Protein AF-H4F357-F1 (afdb_monomer_lite)

Sequence (46 aa):
FGFDEPAGPNAIELYVGRLRKKLEGAKARIVTVRGLGYQLVSDDQD

Structure (mmCIF, N/CA/C/O backbone):
data_AF-H4F357-F1
#
_entry.id   AF-H4F357-F1
#
loop_
_atom_site.group_PDB
_atom_site.id
_atom_site.type_symbol
_atom_site.label_atom_id
_atom_site.label_alt_id
_atom_site.label_comp_id
_atom_site.label_asym_id
_atom_site.label_entity_id
_atom_site.label_seq_id
_atom_site.pdbx_PDB_ins_code
_atom_site.Cartn_x
_atom_site.Cartn_y
_atom_site.Cartn_z
_atom_site.occupancy
_atom_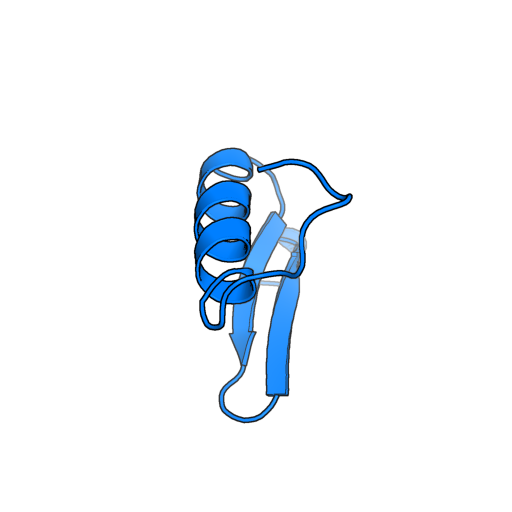site.B_iso_or_equiv
_atom_site.auth_seq_id
_atom_site.auth_comp_id
_atom_site.auth_asym_id
_atom_site.auth_atom_id
_atom_site.pdbx_PDB_model_num
ATOM 1 N N . PHE A 1 1 ? 7.690 10.930 -8.979 1.00 56.34 1 PHE A N 1
ATOM 2 C CA . PHE A 1 1 ? 6.786 9.844 -9.396 1.00 56.34 1 PHE A CA 1
ATOM 3 C C . PHE A 1 1 ? 5.676 10.462 -10.228 1.00 56.34 1 PHE A C 1
ATOM 5 O O . PHE A 1 1 ? 4.642 10.829 -9.677 1.00 56.34 1 PHE A O 1
ATOM 12 N N . GLY A 1 2 ? 5.942 10.691 -11.514 1.00 59.91 2 GLY A N 1
ATOM 13 C CA . GLY A 1 2 ? 4.889 11.018 -12.472 1.00 59.91 2 GLY A CA 1
ATOM 14 C C . GLY A 1 2 ? 4.201 9.723 -12.889 1.00 59.91 2 GLY A C 1
ATOM 15 O O . GLY A 1 2 ? 4.866 8.694 -12.984 1.00 59.91 2 GLY A O 1
ATOM 16 N N . PHE A 1 3 ? 2.888 9.752 -13.111 1.00 68.62 3 PHE A N 1
ATOM 17 C CA . PHE A 1 3 ? 2.173 8.601 -13.680 1.00 68.62 3 PHE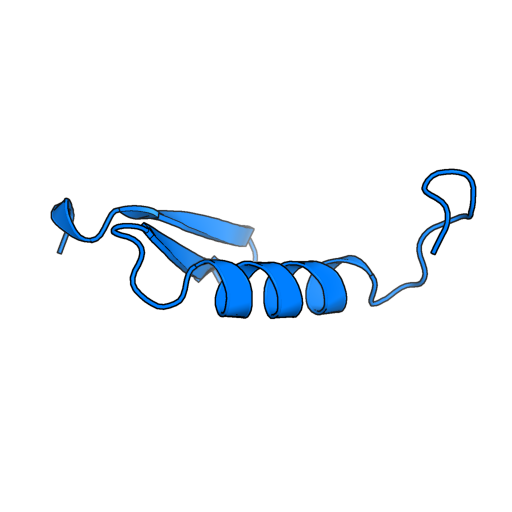 A CA 1
ATOM 18 C C . PHE A 1 3 ? 2.621 8.287 -15.122 1.00 68.62 3 PHE A C 1
ATOM 20 O O . PHE A 1 3 ? 2.289 7.226 -15.640 1.00 68.62 3 PHE A O 1
ATOM 27 N N . ASP A 1 4 ? 3.409 9.183 -15.724 1.00 80.19 4 ASP A N 1
ATOM 28 C CA . ASP A 1 4 ? 3.957 9.082 -17.077 1.00 80.19 4 ASP A CA 1
ATOM 29 C C . ASP A 1 4 ? 5.304 8.333 -17.147 1.00 80.19 4 ASP A C 1
ATOM 31 O O . ASP A 1 4 ? 5.807 8.068 -18.237 1.00 80.19 4 ASP A O 1
ATOM 35 N N . GLU A 1 5 ? 5.905 7.980 -16.004 1.00 78.62 5 GLU A N 1
ATOM 36 C CA . GLU A 1 5 ? 7.138 7.187 -15.954 1.00 78.62 5 GLU A CA 1
ATOM 37 C C . GLU A 1 5 ? 6.831 5.699 -15.734 1.00 78.62 5 GLU A C 1
ATOM 39 O O . GLU A 1 5 ? 5.947 5.358 -14.938 1.00 78.62 5 GLU A O 1
ATOM 44 N N . PRO A 1 6 ? 7.579 4.784 -16.383 1.00 79.44 6 PRO A N 1
ATOM 45 C CA . PRO A 1 6 ? 7.424 3.359 -16.142 1.00 79.44 6 PRO A CA 1
ATOM 46 C C . PRO A 1 6 ? 7.653 3.045 -14.662 1.00 79.44 6 PRO A C 1
ATOM 48 O O . PRO A 1 6 ? 8.647 3.446 -14.052 1.00 79.44 6 PRO A O 1
ATOM 51 N N . ALA A 1 7 ? 6.708 2.311 -14.079 1.00 84.75 7 ALA A N 1
ATOM 52 C CA . ALA A 1 7 ? 6.771 1.920 -12.685 1.00 84.75 7 ALA A CA 1
ATOM 53 C C . ALA A 1 7 ? 7.993 1.023 -12.429 1.00 84.75 7 ALA A C 1
ATOM 55 O O . ALA A 1 7 ? 8.212 0.029 -13.123 1.00 84.75 7 ALA A O 1
ATOM 56 N N . GLY A 1 8 ? 8.781 1.362 -11.405 1.00 87.06 8 GLY A N 1
ATOM 57 C CA . GLY A 1 8 ? 9.859 0.495 -10.933 1.00 87.06 8 GLY A CA 1
ATOM 58 C C . GLY A 1 8 ? 9.322 -0.837 -10.382 1.00 87.06 8 GLY A C 1
ATOM 59 O O . GLY A 1 8 ? 8.154 -0.913 -9.994 1.00 87.06 8 GLY A O 1
ATOM 60 N N . PRO A 1 9 ? 10.169 -1.875 -10.271 1.00 89.06 9 PRO A N 1
ATOM 61 C CA . PRO A 1 9 ? 9.746 -3.235 -9.917 1.00 89.06 9 PRO A CA 1
ATOM 62 C C . PRO A 1 9 ? 9.038 -3.350 -8.557 1.00 89.06 9 PRO A C 1
ATOM 64 O O . PRO A 1 9 ? 8.249 -4.264 -8.373 1.00 89.06 9 PRO A O 1
ATOM 67 N N . ASN A 1 10 ? 9.270 -2.401 -7.641 1.00 89.62 10 ASN A N 1
ATOM 68 C CA . ASN A 1 10 ? 8.669 -2.370 -6.300 1.00 89.62 10 ASN A CA 1
ATOM 69 C C . ASN A 1 10 ? 7.572 -1.300 -6.150 1.00 89.62 10 ASN A C 1
ATOM 71 O O . ASN A 1 10 ? 7.251 -0.869 -5.036 1.00 89.62 10 ASN A O 1
ATOM 75 N N . ALA A 1 11 ? 7.067 -0.750 -7.259 1.00 91.75 11 ALA A N 1
ATOM 76 C CA . ALA A 1 11 ? 6.094 0.335 -7.200 1.00 91.75 11 ALA A CA 1
ATOM 77 C C . ALA A 1 11 ? 4.816 -0.106 -6.476 1.00 91.75 11 ALA A C 1
ATOM 79 O O . ALA A 1 11 ? 4.287 0.646 -5.659 1.00 91.75 11 ALA A O 1
ATOM 80 N N . ILE A 1 12 ? 4.356 -1.335 -6.716 1.00 92.81 12 ILE A N 1
ATOM 81 C CA . ILE A 1 12 ? 3.139 -1.868 -6.101 1.00 92.81 12 ILE A CA 1
ATOM 82 C C . ILE A 1 12 ? 3.286 -1.897 -4.575 1.00 92.81 12 ILE A C 1
ATOM 84 O O . ILE A 1 12 ? 2.463 -1.320 -3.867 1.00 92.81 12 ILE A O 1
ATOM 88 N N . GLU A 1 13 ? 4.364 -2.479 -4.058 1.00 94.94 13 GLU A N 1
ATOM 89 C CA . GLU A 1 13 ? 4.648 -2.593 -2.626 1.00 94.94 13 GLU A CA 1
ATOM 90 C C . GLU A 1 13 ? 4.745 -1.214 -1.969 1.00 94.94 13 GLU A C 1
ATOM 92 O O . GLU A 1 13 ? 4.177 -0.979 -0.897 1.00 94.94 13 GLU A O 1
ATOM 97 N N . LEU A 1 14 ? 5.423 -0.277 -2.639 1.00 94.31 14 LEU A N 1
ATOM 98 C CA . LEU A 1 14 ? 5.568 1.101 -2.183 1.00 94.31 14 LEU A CA 1
ATOM 99 C C . LEU A 1 14 ? 4.204 1.791 -2.054 1.00 94.31 14 LEU A C 1
ATOM 101 O O . LEU A 1 14 ? 3.921 2.424 -1.032 1.00 94.31 14 LEU A O 1
ATOM 105 N N . TYR A 1 15 ? 3.353 1.684 -3.075 1.00 93.88 15 TYR A N 1
ATOM 106 C CA . TYR A 1 15 ? 2.043 2.328 -3.073 1.00 93.88 15 TYR A CA 1
ATOM 107 C C . TYR A 1 15 ? 1.054 1.640 -2.134 1.00 93.88 15 TYR A C 1
ATOM 109 O O . TYR A 1 15 ? 0.314 2.342 -1.446 1.00 93.88 15 TYR A O 1
ATOM 117 N N . VAL A 1 16 ? 1.093 0.313 -2.001 1.00 96.94 16 VAL A N 1
ATOM 118 C CA . VAL A 1 16 ? 0.301 -0.414 -0.999 1.00 96.94 16 VAL A CA 1
ATOM 119 C C . VAL A 1 16 ? 0.713 -0.005 0.417 1.00 96.94 16 VAL A C 1
ATOM 121 O O . VAL A 1 16 ? -0.152 0.248 1.253 1.00 96.94 16 VAL A O 1
ATOM 124 N N . GLY A 1 17 ? 2.012 0.143 0.694 1.00 97.44 17 GLY A N 1
ATOM 125 C CA . GLY A 1 17 ? 2.497 0.651 1.982 1.00 97.44 17 GLY A CA 1
ATOM 126 C C . GLY A 1 17 ? 2.011 2.073 2.283 1.00 97.44 17 GLY A C 1
ATOM 127 O O . GLY A 1 17 ? 1.560 2.359 3.392 1.00 97.44 17 GLY A O 1
ATOM 128 N N . ARG A 1 18 ? 2.039 2.963 1.283 1.00 96.56 18 ARG A N 1
ATOM 129 C CA . ARG A 1 18 ? 1.500 4.330 1.407 1.00 96.56 18 ARG A CA 1
ATOM 130 C C . ARG A 1 18 ? -0.009 4.333 1.631 1.00 96.56 18 ARG A C 1
ATOM 132 O O . ARG A 1 18 ? -0.494 5.114 2.442 1.00 96.56 18 ARG A O 1
ATOM 139 N N . LEU A 1 19 ? -0.745 3.488 0.915 1.00 97.31 19 LEU A N 1
ATOM 140 C CA . LE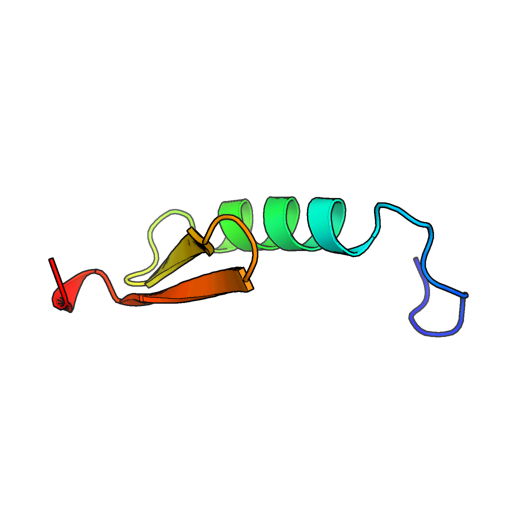U A 1 19 ? -2.196 3.411 1.026 1.00 97.31 19 LEU A CA 1
ATOM 141 C C . LEU A 1 19 ? -2.620 2.852 2.386 1.00 97.31 19 LEU A C 1
ATOM 143 O O . LEU A 1 19 ? -3.511 3.419 3.002 1.00 97.31 19 LEU A O 1
ATOM 147 N N . ARG A 1 20 ? -1.921 1.837 2.911 1.00 97.69 20 ARG A N 1
ATOM 148 C CA . ARG A 1 20 ? -2.130 1.342 4.283 1.00 97.69 20 ARG A CA 1
ATOM 149 C C . ARG A 1 20 ? -1.994 2.452 5.323 1.00 97.69 20 ARG A C 1
ATOM 151 O O . ARG A 1 20 ? -2.897 2.603 6.131 1.00 97.69 20 ARG A O 1
ATOM 158 N N . LYS A 1 21 ? -0.940 3.275 5.241 1.00 97.88 21 LYS A N 1
ATOM 159 C CA . LYS A 1 21 ? -0.772 4.440 6.133 1.00 97.88 21 LYS A CA 1
ATOM 160 C C . LYS A 1 21 ? -1.929 5.435 6.039 1.00 97.88 21 LYS A C 1
ATOM 162 O O . LYS A 1 21 ? -2.356 5.986 7.039 1.00 97.88 21 LYS A O 1
ATOM 167 N N . LYS A 1 22 ? -2.450 5.675 4.833 1.00 97.25 22 LYS A N 1
ATOM 168 C CA . LYS A 1 22 ? -3.599 6.576 4.634 1.00 97.25 22 LYS A CA 1
ATOM 169 C C . LYS A 1 22 ? -4.922 6.005 5.151 1.00 97.25 22 LYS A C 1
ATOM 171 O O . LYS A 1 22 ? -5.847 6.776 5.368 1.00 97.25 22 LYS A O 1
ATOM 176 N N . LEU A 1 23 ? -5.020 4.685 5.287 1.00 96.62 23 LEU A N 1
ATOM 177 C CA . LEU A 1 23 ? -6.197 3.986 5.799 1.00 96.62 23 LEU A CA 1
ATOM 178 C C . LEU A 1 23 ? -6.166 3.807 7.323 1.00 96.62 23 LEU A C 1
ATOM 180 O O . LEU A 1 23 ? -7.110 3.259 7.881 1.00 96.62 23 LEU A O 1
ATOM 184 N N . GLU A 1 24 ? -5.119 4.261 8.015 1.00 95.31 24 GLU A N 1
ATOM 185 C CA . GLU A 1 24 ? -5.085 4.254 9.479 1.00 95.31 24 GLU A CA 1
ATOM 186 C C . GLU A 1 24 ? -6.300 5.021 10.039 1.00 95.31 24 GLU A C 1
ATOM 188 O O . GLU A 1 24 ? -6.501 6.198 9.741 1.00 95.31 24 GLU A O 1
ATOM 193 N N . GLY A 1 25 ? -7.142 4.333 10.819 1.00 93.94 25 GLY A N 1
ATOM 194 C CA . GLY A 1 25 ? -8.384 4.882 11.378 1.00 93.94 25 GLY A CA 1
ATOM 195 C C . GLY A 1 25 ? -9.606 4.857 10.446 1.00 93.94 25 GLY A C 1
ATOM 196 O O . GLY A 1 25 ? -10.689 5.262 10.867 1.00 93.94 25 GLY A O 1
ATOM 197 N N . ALA A 1 26 ? -9.473 4.382 9.205 1.00 95.31 26 ALA A N 1
ATOM 198 C CA . ALA A 1 26 ? -10.615 4.098 8.337 1.00 95.31 26 ALA A CA 1
ATOM 199 C C . ALA A 1 26 ? -11.266 2.757 8.714 1.00 95.31 26 ALA A C 1
ATOM 201 O O . ALA A 1 26 ? -10.605 1.887 9.265 1.00 95.31 26 ALA A O 1
ATOM 202 N N . LYS A 1 27 ? -12.534 2.548 8.329 1.00 95.69 27 LYS A N 1
ATOM 203 C CA . LYS A 1 27 ? -13.228 1.246 8.445 1.00 95.69 27 LYS A CA 1
ATOM 204 C C . LYS A 1 27 ? -12.841 0.254 7.338 1.00 95.69 27 LYS A C 1
ATOM 206 O O . LYS A 1 27 ? -13.688 -0.474 6.814 1.00 95.69 27 LYS A O 1
ATOM 211 N N . ALA A 1 28 ? -11.596 0.315 6.880 1.00 95.75 28 ALA A N 1
ATOM 212 C CA . ALA A 1 28 ? -11.105 -0.501 5.784 1.00 95.75 28 ALA A CA 1
ATOM 213 C C . ALA A 1 28 ? -9.601 -0.737 5.904 1.00 95.75 28 ALA A C 1
ATOM 215 O O . ALA A 1 28 ? -8.833 0.180 6.195 1.00 95.75 28 ALA A O 1
ATOM 216 N N . ARG A 1 29 ? -9.165 -1.952 5.569 1.00 96.25 29 ARG A N 1
ATOM 217 C CA . ARG A 1 29 ? -7.757 -2.366 5.611 1.00 96.25 29 ARG A CA 1
ATOM 218 C C . ARG A 1 29 ? -7.363 -3.156 4.369 1.00 96.25 29 ARG A C 1
ATOM 220 O O . ARG A 1 29 ? -8.181 -3.825 3.746 1.00 96.25 29 ARG A O 1
ATOM 227 N N . ILE A 1 30 ? -6.079 -3.096 4.013 1.00 97.56 30 ILE A N 1
ATOM 228 C CA . ILE A 1 30 ? -5.514 -3.879 2.904 1.00 97.56 30 ILE A CA 1
ATOM 229 C C . ILE A 1 30 ? -4.751 -5.079 3.453 1.00 97.56 30 ILE A C 1
ATOM 231 O O . ILE A 1 30 ? -3.675 -4.920 4.044 1.00 97.56 30 ILE A O 1
ATOM 235 N N . VAL A 1 31 ? -5.245 -6.283 3.181 1.00 96.56 31 VAL A N 1
ATOM 236 C CA . VAL A 1 31 ? -4.583 -7.545 3.533 1.00 96.56 31 VAL A CA 1
ATOM 237 C C . VAL A 1 31 ? -3.737 -8.070 2.383 1.00 96.56 31 VAL A C 1
ATOM 239 O O . VAL A 1 31 ? -4.040 -7.838 1.215 1.00 96.56 31 VAL A O 1
ATOM 242 N N . THR A 1 32 ? -2.655 -8.769 2.719 1.00 96.88 32 THR A N 1
ATOM 243 C CA . THR A 1 32 ? -1.875 -9.532 1.741 1.00 96.88 32 THR A CA 1
ATOM 244 C C . THR A 1 32 ? -2.436 -10.947 1.670 1.00 96.88 32 THR A C 1
ATOM 246 O O . THR A 1 32 ? -2.470 -11.647 2.680 1.00 96.88 32 THR A O 1
ATOM 249 N N . VAL A 1 33 ? -2.821 -11.381 0.476 1.00 97.38 33 VAL A N 1
ATOM 250 C CA . VAL A 1 33 ? -3.270 -12.741 0.186 1.00 97.38 33 VAL A CA 1
ATOM 251 C C . VAL A 1 33 ? -2.140 -13.463 -0.545 1.00 97.38 33 VAL A C 1
ATOM 253 O O . VAL A 1 33 ? -1.804 -13.147 -1.688 1.00 97.38 33 VAL A O 1
ATOM 256 N N . ARG A 1 34 ? -1.486 -14.409 0.137 1.00 95.38 34 ARG A N 1
ATOM 257 C CA . ARG A 1 34 ? -0.292 -15.086 -0.388 1.00 95.38 34 ARG A CA 1
ATOM 258 C C . ARG A 1 34 ? -0.611 -15.803 -1.705 1.00 95.38 34 ARG A C 1
ATOM 260 O O . ARG A 1 34 ? -1.522 -16.617 -1.757 1.00 95.38 34 ARG A O 1
ATOM 267 N N . GLY A 1 35 ? 0.161 -15.500 -2.749 1.00 96.06 35 GLY A N 1
ATOM 268 C CA . GLY A 1 35 ? -0.031 -16.055 -4.095 1.00 96.06 3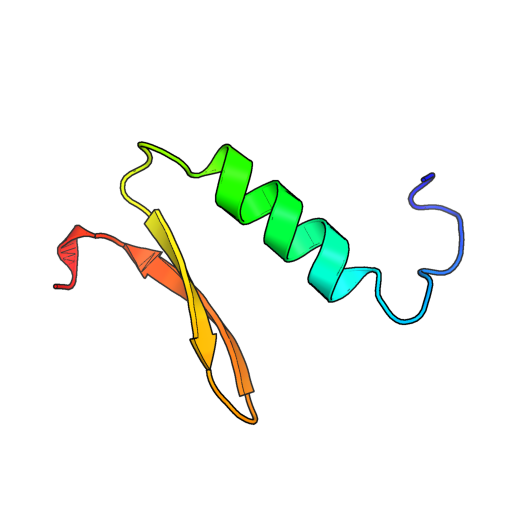5 GLY A CA 1
ATOM 269 C C . GLY A 1 35 ? -1.136 -15.386 -4.923 1.00 96.06 35 GLY A C 1
ATOM 270 O O . GLY A 1 35 ? -1.283 -15.737 -6.086 1.00 96.06 35 GLY A O 1
ATOM 271 N N . LEU A 1 36 ? -1.878 -14.425 -4.357 1.00 96.00 36 LEU A N 1
ATOM 272 C CA . LEU A 1 36 ? -2.988 -13.734 -5.030 1.00 96.00 36 LEU A CA 1
ATOM 273 C C . LEU A 1 36 ? -2.824 -12.207 -5.070 1.00 96.00 36 LEU A C 1
ATOM 275 O O . LEU A 1 36 ? -3.339 -11.566 -5.980 1.00 96.00 36 LEU A O 1
ATOM 279 N N . GLY A 1 37 ? -2.090 -11.620 -4.122 1.00 96.25 37 GLY A N 1
ATOM 280 C CA . GLY A 1 37 ? -1.799 -10.187 -4.093 1.00 96.25 37 GLY A CA 1
ATOM 281 C C . GLY A 1 37 ? -2.410 -9.498 -2.880 1.00 96.25 37 GLY A C 1
ATOM 282 O O . GLY A 1 37 ? -2.123 -9.878 -1.745 1.00 96.25 37 GLY A O 1
ATOM 283 N N . TYR A 1 38 ? -3.218 -8.464 -3.108 1.00 97.62 38 TYR A N 1
ATOM 284 C CA . TYR A 1 38 ? -3.785 -7.626 -2.051 1.00 97.62 38 TYR A 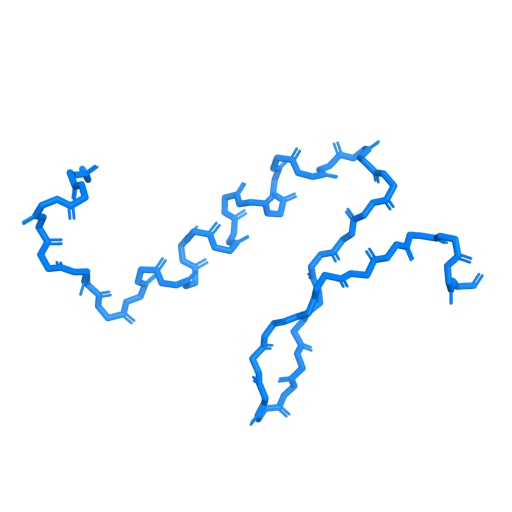CA 1
ATOM 285 C C . TYR A 1 38 ? -5.304 -7.545 -2.165 1.00 97.62 38 TYR A C 1
ATOM 287 O O . TYR A 1 38 ? -5.838 -7.477 -3.268 1.00 97.62 38 TYR A O 1
ATOM 295 N N . GLN A 1 39 ? -5.987 -7.498 -1.025 1.00 97.12 39 GLN A N 1
ATOM 296 C CA . GLN A 1 39 ? -7.438 -7.340 -0.954 1.00 97.12 39 GLN A CA 1
ATOM 297 C C . GLN A 1 39 ? -7.791 -6.205 0.007 1.00 97.12 39 GLN A C 1
ATOM 299 O O . GLN A 1 39 ? -7.207 -6.100 1.086 1.00 97.12 39 GLN A O 1
ATOM 304 N N . LEU A 1 40 ? -8.750 -5.365 -0.387 1.00 97.06 40 LEU A N 1
ATOM 305 C CA . LEU A 1 40 ? -9.388 -4.398 0.501 1.00 97.06 40 LEU A CA 1
ATOM 306 C C . LEU A 1 40 ? -10.542 -5.095 1.226 1.00 97.06 40 LEU A C 1
ATOM 308 O O . LEU A 1 40 ? -11.400 -5.693 0.578 1.00 97.06 40 LEU A O 1
ATOM 312 N N . VAL A 1 41 ? -10.556 -5.017 2.551 1.00 96.50 41 VAL A N 1
ATOM 313 C CA . VAL A 1 41 ? -11.629 -5.556 3.395 1.00 96.50 41 VAL A CA 1
ATOM 314 C C . VAL A 1 41 ? -12.165 -4.450 4.297 1.00 96.50 41 VAL A C 1
ATOM 316 O O . VAL A 1 41 ? -11.418 -3.540 4.661 1.00 96.50 41 VAL A O 1
ATOM 319 N N . SER A 1 42 ? -13.455 -4.509 4.616 1.00 94.69 42 SER A N 1
ATOM 320 C CA . SER A 1 42 ? -14.079 -3.647 5.622 1.00 94.69 42 SER A CA 1
ATOM 321 C C . SER A 1 42 ? -13.904 -4.247 7.010 1.00 94.69 42 SER A C 1
ATOM 323 O O . SER A 1 42 ? -13.971 -5.466 7.153 1.00 94.69 42 SER A O 1
ATOM 325 N N . ASP A 1 43 ? -13.79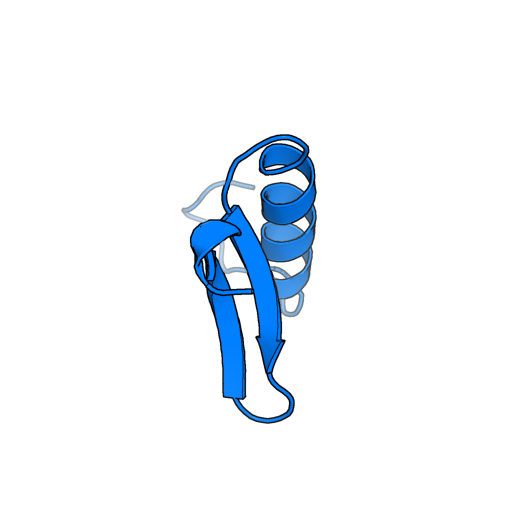1 -3.402 8.027 1.00 83.81 43 ASP A N 1
ATOM 326 C CA . ASP A 1 43 ? -13.710 -3.869 9.419 1.00 83.81 43 ASP A CA 1
ATOM 327 C C . ASP A 1 43 ? -15.046 -4.447 9.926 1.00 83.81 43 ASP A C 1
ATOM 329 O O . ASP A 1 43 ? -15.072 -5.173 10.910 1.00 83.81 43 ASP A O 1
ATOM 333 N N . ASP A 1 44 ? -16.154 -4.183 9.222 1.00 78.44 44 ASP A N 1
ATOM 334 C CA . ASP A 1 44 ? -17.481 -4.740 9.526 1.00 78.44 44 ASP A CA 1
ATOM 335 C C . ASP A 1 44 ? -17.615 -6.240 9.146 1.00 78.44 44 ASP A C 1
ATOM 337 O O . ASP A 1 44 ? -18.682 -6.823 9.333 1.00 78.44 44 ASP A O 1
ATOM 341 N N . GLN A 1 45 ? -16.579 -6.854 8.550 1.00 59.84 45 GLN A N 1
ATOM 342 C CA . GLN A 1 45 ? -16.563 -8.271 8.141 1.00 59.84 45 GLN A CA 1
ATOM 343 C C . GLN A 1 45 ? -15.756 -9.192 9.077 1.00 59.84 45 GLN A C 1
ATOM 345 O O . GLN A 1 45 ? -15.598 -10.370 8.748 1.00 59.84 45 GLN A O 1
ATOM 350 N N . ASP A 1 46 ? -15.270 -8.679 10.211 1.00 54.41 46 ASP A N 1
ATOM 351 C CA . ASP A 1 46 ? -14.639 -9.474 11.276 1.00 54.41 46 ASP A CA 1
ATOM 352 C C . ASP A 1 46 ? -15.645 -9.847 12.388 1.00 54.41 46 ASP A C 1
ATOM 354 O O . ASP A 1 46 ? -16.512 -9.009 12.735 1.00 54.41 46 ASP A O 1
#

pLDDT: mean 89.63, std 11.83, range [54.41, 97.88]

Foldseek 3Di:
DDPPDPADPCNLVVVLVVVQVVCVVPQWHWDQDPPPGIDIDGVVVD

Radius of gyration: 12.67 Å; chains: 1; bounding box: 27×27×28 Å

Secondary structure (DSSP, 8-state):
--TTSPPPTTHHHHHHHHHHHHTTTSSEEEEEETTTEEEEEEGGG-